Protein AF-A0A7H4PNY1-F1 (afdb_monomer_lite)

Sequence (77 aa):
MKIREVLMTIAVLYPIAGYSASFDCQKATQADEKAICANRSLNDMDVVMATKYQFLRGLFPMGTRGEMMDAQKNMAP

Organism: NCBI:txid1134687

Secondary structure (DSSP, 8-state):
-HHHHHHHHHHHTS-------SS-GGG--SHHHHHHHH-HHHHHHHHHHHHHHHHHHHHSPTTHHHHHHHHHHT---

Foldseek 3Di:
DVVVVVVVVVVVPDPPPDQQAPDDLVPDDDPVSVVLRVDNVSSVVRNVVVVVLVVVLVVDDPPVNVVSVVCVVPVDD

InterPro domains:
  IPR052755 Lysozyme Inhibitor LprI [PTHR37549] (3-73)

pLDDT: mean 84.71, std 15.01, range [53.78, 97.75]

Radius of gyration: 19.42 Å; chains: 1; bounding box: 24×59×33 Å

Structure (mmCIF, N/CA/C/O backbone):
data_AF-A0A7H4PNY1-F1
#
_entry.id   AF-A0A7H4PNY1-F1
#
loop_
_atom_site.group_PDB
_atom_site.id
_atom_site.type_symbol
_atom_site.label_atom_id
_atom_site.label_alt_id
_atom_site.label_comp_id
_atom_site.label_asym_id
_atom_site.label_entity_id
_atom_site.label_seq_id
_atom_site.pdbx_PDB_ins_code
_atom_site.Cartn_x
_atom_site.Cartn_y
_atom_site.Cartn_z
_atom_site.occupancy
_atom_site.B_iso_or_equiv
_atom_site.auth_seq_id
_atom_site.auth_comp_id
_atom_site.auth_asym_id
_atom_site.auth_atom_id
_atom_site.pdbx_PDB_model_num
ATOM 1 N N . MET A 1 1 ? -10.646 -40.442 19.955 1.00 53.78 1 MET A N 1
ATOM 2 C CA . MET A 1 1 ? -10.105 -40.348 18.577 1.00 53.78 1 MET A CA 1
ATOM 3 C C . MET A 1 1 ? -11.040 -39.624 17.612 1.00 53.78 1 MET A C 1
ATOM 5 O O . MET A 1 1 ? -10.595 -38.637 17.053 1.00 53.78 1 MET A O 1
ATOM 9 N N . LYS A 1 2 ? -12.328 -39.992 17.494 1.00 60.59 2 LYS A N 1
ATOM 10 C CA . LYS A 1 2 ? -13.307 -39.333 16.593 1.00 60.59 2 LYS A CA 1
ATOM 11 C C . LYS A 1 2 ? -13.401 -37.797 16.707 1.00 60.59 2 LYS A C 1
ATOM 13 O O . LYS A 1 2 ? -13.414 -37.122 15.693 1.00 60.59 2 LYS A O 1
ATOM 18 N N . ILE A 1 3 ? -13.389 -37.233 17.920 1.00 64.38 3 ILE A N 1
ATOM 19 C CA . ILE A 1 3 ? -13.487 -35.770 18.135 1.00 64.38 3 ILE A CA 1
ATOM 20 C C . ILE A 1 3 ? -12.251 -35.006 17.626 1.00 64.38 3 ILE A C 1
ATOM 22 O O . ILE A 1 3 ? -12.381 -33.893 17.128 1.00 64.38 3 ILE A O 1
ATOM 26 N N . ARG A 1 4 ? -11.054 -35.606 17.705 1.00 62.97 4 ARG A N 1
ATOM 27 C CA . ARG A 1 4 ? -9.805 -34.976 17.240 1.00 62.97 4 ARG A CA 1
ATOM 28 C C . ARG A 1 4 ? -9.740 -34.910 15.712 1.00 62.97 4 ARG A C 1
ATOM 30 O O . ARG A 1 4 ? -9.236 -33.933 15.174 1.00 62.97 4 ARG A O 1
ATOM 37 N N . GLU A 1 5 ? -10.293 -35.915 15.035 1.00 59.94 5 GLU A N 1
ATOM 38 C CA . GLU A 1 5 ? -10.399 -35.935 13.569 1.00 59.94 5 GLU A CA 1
ATOM 39 C C . GLU A 1 5 ? -11.494 -34.993 13.050 1.00 59.94 5 GLU A C 1
ATOM 41 O O . GLU A 1 5 ? -11.301 -34.313 12.043 1.00 59.94 5 GLU A O 1
ATOM 46 N N . VAL A 1 6 ? -12.604 -34.856 13.784 1.00 66.06 6 VAL A N 1
ATOM 47 C CA . VAL A 1 6 ? -13.643 -33.856 13.478 1.00 66.06 6 VAL A CA 1
ATOM 48 C C . VAL A 1 6 ? -13.107 -32.426 13.648 1.00 66.06 6 VAL A C 1
ATOM 50 O O . VAL A 1 6 ? -13.351 -31.571 12.805 1.00 66.06 6 VAL A O 1
ATOM 53 N N . LEU A 1 7 ? -12.308 -32.156 14.686 1.00 63.50 7 LEU A N 1
ATOM 54 C CA . LEU A 1 7 ? -11.695 -30.835 14.888 1.00 63.50 7 LEU A CA 1
ATOM 55 C C . LEU A 1 7 ? -10.705 -30.455 13.776 1.00 63.50 7 LEU A C 1
ATOM 57 O O . LEU A 1 7 ? -10.688 -29.302 13.349 1.00 63.50 7 LEU A O 1
ATOM 61 N N . MET A 1 8 ? -9.906 -31.405 13.277 1.00 61.50 8 MET A N 1
ATOM 62 C CA . MET A 1 8 ? -8.981 -31.134 12.167 1.00 61.50 8 MET A CA 1
ATOM 63 C C . MET A 1 8 ? -9.694 -30.916 10.830 1.00 61.50 8 MET A C 1
ATOM 65 O O . MET A 1 8 ? -9.256 -30.084 10.040 1.00 61.50 8 MET A O 1
ATOM 69 N N . THR A 1 9 ? -10.799 -31.619 10.576 1.00 61.16 9 THR A N 1
ATOM 70 C CA . THR A 1 9 ? -11.562 -31.456 9.326 1.00 61.16 9 THR A CA 1
ATOM 71 C C . THR A 1 9 ? -12.302 -30.116 9.255 1.00 61.16 9 THR A C 1
ATOM 73 O O . THR A 1 9 ? -12.394 -29.536 8.176 1.00 61.16 9 THR A O 1
ATOM 76 N N . ILE A 1 10 ? -12.744 -29.561 10.390 1.00 61.12 10 ILE A N 1
ATOM 77 C CA . ILE A 1 10 ? -13.397 -28.238 10.447 1.00 61.12 10 ILE A CA 1
ATOM 78 C C . ILE A 1 10 ? -12.416 -27.092 10.140 1.00 61.12 10 ILE A C 1
ATOM 80 O O . ILE A 1 10 ? -12.789 -26.129 9.475 1.00 61.12 10 ILE A O 1
ATOM 84 N N . ALA A 1 11 ? -11.155 -27.195 10.571 1.00 61.56 11 ALA A N 1
ATOM 85 C CA . ALA A 1 11 ? -10.160 -26.132 10.3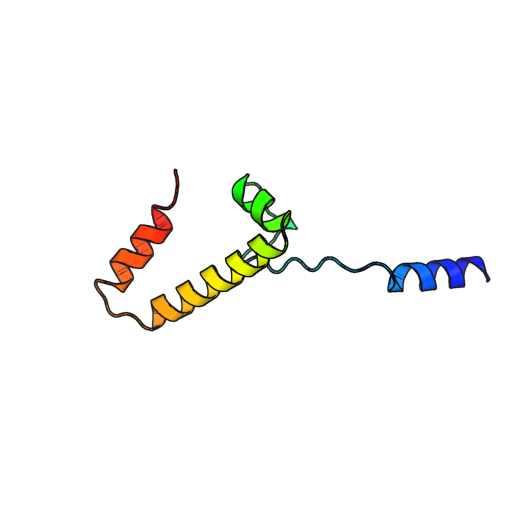89 1.00 61.56 11 ALA A CA 1
ATOM 86 C C . ALA A 1 11 ? -9.764 -25.890 8.917 1.00 61.56 11 ALA A C 1
ATOM 88 O O . ALA A 1 11 ? -9.403 -24.774 8.559 1.00 61.56 11 ALA A O 1
ATOM 89 N N . VAL A 1 12 ? -9.858 -26.909 8.054 1.00 63.00 12 VAL A N 1
ATOM 90 C CA . VAL A 1 12 ? -9.520 -26.806 6.618 1.00 63.00 12 VAL A CA 1
ATOM 91 C C . VAL A 1 12 ? -10.626 -26.115 5.811 1.00 63.00 12 VAL A C 1
ATOM 93 O O . VAL A 1 12 ? -10.364 -25.539 4.759 1.00 63.00 12 VAL A O 1
ATOM 96 N N . LEU A 1 13 ? -11.866 -26.147 6.303 1.00 61.16 13 LEU A N 1
ATOM 97 C CA . LEU A 1 13 ? -13.034 -25.602 5.608 1.00 61.16 13 LEU A CA 1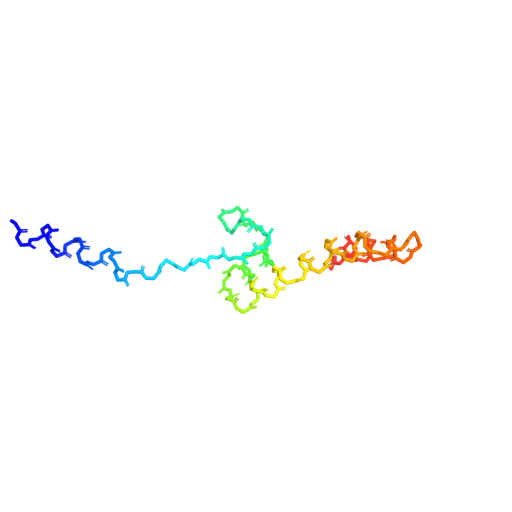
ATOM 98 C C . LEU A 1 13 ? -13.292 -24.124 5.906 1.00 61.16 13 LEU A C 1
ATOM 100 O O . LEU A 1 13 ? -14.188 -23.549 5.291 1.00 61.16 13 LEU A O 1
ATOM 104 N N . TYR A 1 14 ? -12.550 -23.503 6.828 1.00 59.16 14 TYR A N 1
ATOM 105 C CA . TYR A 1 14 ? -12.737 -22.088 7.125 1.00 59.16 14 TYR A CA 1
ATOM 106 C C . TYR A 1 14 ? -11.984 -21.250 6.084 1.00 59.16 14 TYR A C 1
ATOM 108 O O . TYR A 1 14 ? -10.749 -21.244 6.094 1.00 59.16 14 TYR A O 1
ATOM 116 N N . PRO A 1 15 ? -12.680 -20.551 5.165 1.00 58.81 15 PRO A N 1
ATOM 117 C CA . PRO A 1 15 ? -12.008 -19.666 4.236 1.00 58.81 15 PRO A CA 1
ATOM 118 C C . PRO A 1 15 ? -11.363 -18.563 5.066 1.00 58.81 15 PRO A C 1
ATOM 120 O O . PRO A 1 15 ? -12.040 -17.764 5.715 1.00 58.81 15 PRO A O 1
ATOM 123 N N . ILE A 1 16 ? -10.036 -18.539 5.069 1.00 63.56 16 ILE A N 1
ATOM 124 C CA . ILE A 1 16 ? -9.293 -17.423 5.626 1.00 63.56 16 ILE A CA 1
ATOM 125 C C . ILE A 1 16 ? -9.602 -16.260 4.685 1.00 63.56 16 ILE A C 1
ATOM 127 O O . ILE A 1 16 ? -9.146 -16.249 3.541 1.00 63.56 16 ILE A O 1
ATOM 131 N N . ALA A 1 17 ? -10.460 -15.335 5.113 1.00 60.94 17 ALA A N 1
ATOM 132 C CA . ALA A 1 17 ? -10.699 -14.103 4.379 1.00 60.94 17 ALA A CA 1
ATOM 133 C C . ALA A 1 17 ? -9.374 -13.328 4.361 1.00 60.94 17 ALA A C 1
ATOM 135 O O . ALA A 1 17 ? -9.019 -12.652 5.323 1.00 60.94 17 ALA A O 1
ATOM 136 N N . GLY A 1 18 ? -8.588 -13.528 3.304 1.00 60.84 18 GLY A N 1
ATOM 137 C CA . GLY A 1 18 ? -7.355 -12.794 3.079 1.00 60.84 18 GLY A CA 1
ATOM 138 C C . GLY A 1 18 ? -7.710 -11.364 2.706 1.00 60.84 18 GLY A C 1
ATOM 139 O O . GLY A 1 18 ? -8.309 -11.139 1.656 1.00 60.84 18 GLY A O 1
ATOM 140 N N . TYR A 1 19 ? -7.361 -10.417 3.570 1.00 67.44 19 TYR A N 1
ATOM 141 C CA . TYR A 1 19 ? -7.416 -8.999 3.246 1.00 67.44 19 TYR A CA 1
ATOM 142 C C . TYR A 1 19 ? -6.135 -8.635 2.502 1.00 67.44 19 TYR A C 1
ATOM 144 O O . TYR A 1 19 ? -5.033 -8.880 2.992 1.00 67.44 19 TYR A O 1
ATOM 152 N N . SER A 1 20 ? -6.288 -8.089 1.303 1.00 74.50 20 SER A N 1
ATOM 153 C CA . SER A 1 20 ? -5.196 -7.552 0.496 1.00 74.50 20 SER A CA 1
ATOM 154 C C . SER A 1 20 ? -5.438 -6.058 0.370 1.00 74.50 20 SER A C 1
ATOM 156 O O . SER A 1 20 ? -5.736 -5.601 -0.726 1.00 74.50 20 SER A O 1
ATOM 158 N N . ALA A 1 21 ? -5.457 -5.332 1.486 1.00 87.31 21 ALA A N 1
ATOM 159 C CA . ALA A 1 21 ? -5.494 -3.875 1.470 1.00 87.31 21 ALA A CA 1
ATOM 160 C C . ALA A 1 21 ? -4.061 -3.367 1.272 1.00 87.31 21 ALA A C 1
ATOM 162 O O . ALA A 1 21 ? -3.092 -4.101 1.484 1.00 87.31 21 ALA A O 1
ATOM 163 N N . SER A 1 22 ? -3.898 -2.111 0.866 1.00 92.00 22 SER A N 1
ATOM 164 C CA . SER A 1 22 ? -2.570 -1.499 0.738 1.00 92.00 22 SER A CA 1
ATOM 165 C C . SER A 1 22 ? -1.890 -1.255 2.098 1.00 92.00 22 SER A C 1
ATOM 167 O O . SER A 1 22 ? -0.721 -0.868 2.149 1.00 92.00 22 SER A O 1
ATOM 169 N N . PHE A 1 23 ? -2.600 -1.535 3.197 1.00 92.94 23 PHE A N 1
ATOM 170 C CA . PHE A 1 23 ? -2.176 -1.436 4.591 1.00 92.94 23 PHE A CA 1
ATOM 171 C C . PHE A 1 23 ? -2.633 -2.660 5.416 1.00 92.94 23 PHE A C 1
ATOM 173 O O . PHE A 1 23 ? -3.375 -3.523 4.951 1.00 92.94 23 PHE A O 1
ATOM 180 N N . ASP A 1 24 ? -2.180 -2.747 6.669 1.00 91.62 24 ASP A N 1
ATOM 181 C CA . ASP A 1 24 ? -2.531 -3.837 7.585 1.00 91.62 24 ASP A CA 1
ATOM 182 C C . ASP A 1 24 ? -3.919 -3.616 8.207 1.00 91.62 24 ASP A C 1
ATOM 184 O O . ASP A 1 24 ? -4.085 -2.788 9.105 1.00 91.62 24 ASP A O 1
ATOM 188 N N . CYS A 1 25 ? -4.910 -4.394 7.765 1.00 91.75 25 CYS A N 1
ATOM 189 C CA . CYS A 1 25 ? -6.278 -4.322 8.281 1.00 91.75 25 CYS A CA 1
ATOM 190 C C . CYS A 1 25 ? -6.400 -4.582 9.790 1.00 91.75 25 CYS A C 1
ATOM 192 O O . CYS A 1 25 ? -7.365 -4.129 10.401 1.00 91.75 25 CYS A O 1
ATOM 194 N N . GLN A 1 26 ? -5.438 -5.262 10.426 1.00 90.50 26 GLN A N 1
ATOM 195 C CA . GLN A 1 26 ? -5.450 -5.446 11.884 1.00 90.50 26 GLN A CA 1
ATOM 196 C C . GLN A 1 26 ? -5.074 -4.164 12.636 1.00 90.50 26 GLN A C 1
ATOM 198 O O . GLN A 1 26 ? -5.361 -4.037 13.825 1.00 90.50 26 GLN A O 1
ATOM 203 N N . LYS A 1 27 ? -4.438 -3.212 11.947 1.00 92.00 27 LYS A N 1
ATOM 204 C CA . LYS A 1 27 ? -4.006 -1.919 12.490 1.00 92.00 27 LYS A CA 1
ATOM 205 C C . LYS A 1 27 ? -4.903 -0.761 12.047 1.00 92.00 27 LYS A C 1
ATOM 207 O O . LYS A 1 27 ? -4.621 0.376 12.411 1.00 92.00 27 LYS A O 1
ATOM 212 N N . ALA A 1 28 ? -5.971 -1.043 11.298 1.00 92.31 28 ALA A N 1
ATOM 213 C CA . ALA A 1 28 ? -6.917 -0.046 10.815 1.00 92.31 28 ALA A CA 1
ATOM 214 C C . ALA A 1 28 ? -7.637 0.652 11.980 1.00 92.31 28 ALA A C 1
ATOM 216 O O . ALA A 1 28 ? -8.353 0.024 12.768 1.00 92.31 28 ALA A O 1
ATOM 217 N N . THR A 1 29 ? -7.485 1.969 12.077 1.00 93.25 29 THR A N 1
ATOM 218 C CA . THR A 1 29 ? -8.118 2.789 13.124 1.00 93.25 29 THR A CA 1
ATOM 219 C C . THR A 1 29 ? -9.115 3.779 12.546 1.00 93.25 29 THR A C 1
ATOM 221 O O . THR A 1 29 ? -10.150 4.030 13.179 1.00 93.25 29 THR A O 1
ATOM 224 N N . GLN A 1 30 ? -8.853 4.268 11.335 1.00 93.44 30 GLN A N 1
ATOM 225 C CA . GLN A 1 30 ? -9.662 5.271 10.659 1.00 93.44 30 GLN A CA 1
ATOM 226 C C . GLN A 1 30 ? -10.926 4.648 10.040 1.00 93.44 30 GLN A C 1
ATOM 228 O O . GLN A 1 30 ? -11.021 3.435 9.830 1.00 93.44 30 GLN A O 1
ATOM 233 N N . ALA A 1 31 ? -11.959 5.466 9.827 1.00 93.69 31 ALA A N 1
ATOM 234 C CA . ALA A 1 31 ? -13.260 4.981 9.360 1.00 93.69 31 ALA A CA 1
ATOM 235 C C . ALA A 1 31 ? -13.211 4.470 7.910 1.00 93.69 31 ALA A C 1
ATOM 237 O O . ALA A 1 31 ? -13.826 3.454 7.590 1.00 93.69 31 ALA A O 1
ATOM 238 N N . ASP A 1 32 ? -12.450 5.152 7.061 1.00 91.75 32 ASP A N 1
ATOM 239 C CA . ASP A 1 32 ? -12.139 4.768 5.686 1.00 91.75 32 ASP A CA 1
ATOM 240 C C . ASP A 1 32 ? -11.317 3.473 5.628 1.00 91.75 32 ASP A C 1
ATOM 242 O O . ASP A 1 32 ? -11.688 2.555 4.901 1.00 91.75 32 ASP A O 1
ATOM 246 N N . GLU A 1 33 ? -10.288 3.330 6.467 1.00 93.38 33 GLU A N 1
ATOM 247 C CA . GLU A 1 33 ? -9.494 2.097 6.568 1.00 93.38 33 GLU A CA 1
ATOM 248 C C . GLU A 1 33 ? -10.378 0.890 6.919 1.00 93.38 33 GLU A C 1
ATOM 250 O O . GLU A 1 33 ? -10.299 -0.171 6.296 1.00 93.38 33 GLU A O 1
ATOM 255 N N . LYS A 1 34 ? -11.286 1.058 7.889 1.00 93.94 34 LYS A N 1
ATOM 256 C CA . LYS A 1 34 ? -12.246 0.012 8.270 1.00 93.94 34 LYS A CA 1
ATOM 257 C C . LYS A 1 34 ? -13.229 -0.300 7.144 1.00 93.94 34 LYS A C 1
ATOM 259 O O . LYS A 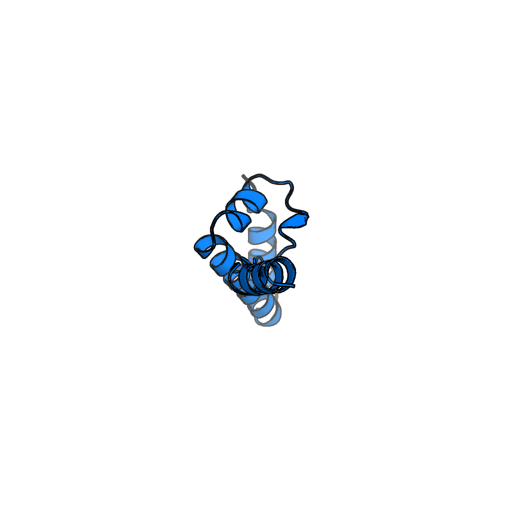1 34 ? -13.563 -1.468 6.953 1.00 93.94 34 LYS A O 1
ATOM 264 N N . ALA A 1 35 ? -13.682 0.709 6.400 1.00 94.38 35 ALA A N 1
ATOM 265 C CA . ALA A 1 35 ? -14.572 0.516 5.259 1.00 94.38 35 ALA A CA 1
ATOM 266 C C . ALA A 1 35 ? -13.889 -0.271 4.128 1.00 94.38 35 ALA A C 1
ATOM 268 O O . ALA A 1 35 ? -14.498 -1.189 3.574 1.00 94.38 35 ALA A O 1
ATOM 269 N N . ILE A 1 36 ? -12.621 0.036 3.836 1.00 94.12 36 ILE A N 1
ATOM 270 C CA . ILE A 1 36 ? -11.793 -0.697 2.869 1.00 94.12 36 ILE A CA 1
ATOM 271 C C . ILE A 1 36 ? -11.655 -2.159 3.302 1.00 94.12 36 ILE A C 1
ATOM 273 O O . ILE A 1 36 ? -11.957 -3.058 2.521 1.00 94.12 36 ILE A O 1
ATOM 277 N N . CYS A 1 37 ? -11.293 -2.412 4.562 1.00 93.88 37 CYS A N 1
ATOM 278 C CA . CYS A 1 37 ? -11.139 -3.775 5.074 1.00 93.88 37 CYS A CA 1
ATOM 279 C C . CYS A 1 37 ? -12.460 -4.559 5.123 1.00 93.88 37 CYS A C 1
ATOM 281 O O . CYS A 1 37 ? -12.463 -5.766 4.914 1.00 93.88 37 CYS A O 1
ATOM 283 N N . ALA A 1 38 ? -13.598 -3.907 5.369 1.00 93.31 38 ALA A N 1
ATOM 284 C CA . ALA A 1 38 ? -14.895 -4.582 5.450 1.00 93.31 38 ALA A CA 1
ATOM 285 C C . ALA A 1 38 ? -15.459 -5.015 4.082 1.00 93.31 38 ALA A C 1
ATOM 287 O O . ALA A 1 38 ? -16.355 -5.860 4.030 1.00 93.31 38 ALA A O 1
ATOM 288 N N . ASN A 1 39 ? -14.966 -4.453 2.973 1.00 93.00 39 ASN A N 1
ATOM 289 C CA . ASN A 1 39 ? -15.478 -4.729 1.634 1.00 93.00 39 ASN A CA 1
ATOM 290 C C . ASN A 1 39 ? -14.369 -5.231 0.704 1.00 93.00 39 ASN A C 1
ATOM 292 O O . ASN A 1 39 ? -13.503 -4.473 0.283 1.00 93.00 39 ASN A O 1
ATOM 296 N N . ARG A 1 40 ? -14.454 -6.501 0.292 1.00 90.69 40 ARG A N 1
ATOM 297 C CA . ARG A 1 40 ? -13.443 -7.133 -0.569 1.00 90.69 40 ARG A CA 1
ATOM 298 C C . ARG A 1 40 ? -13.221 -6.417 -1.905 1.00 90.69 40 ARG A C 1
ATOM 300 O O . ARG A 1 40 ? -12.085 -6.293 -2.341 1.00 90.69 40 ARG A O 1
ATOM 307 N N . SER A 1 41 ? -14.278 -5.926 -2.550 1.00 93.88 41 SER A N 1
ATOM 308 C CA . SER A 1 41 ? -14.116 -5.194 -3.811 1.00 93.88 41 SER A CA 1
ATOM 309 C C . SER A 1 41 ? -13.384 -3.871 -3.595 1.00 93.88 41 SER A C 1
ATOM 311 O O . SER A 1 41 ? -12.580 -3.482 -4.436 1.00 93.88 41 SER A O 1
ATOM 313 N N . LEU A 1 42 ? -13.661 -3.180 -2.487 1.00 94.56 42 LEU A N 1
ATOM 314 C CA . LEU A 1 42 ? -12.998 -1.921 -2.151 1.00 94.56 42 LEU A CA 1
ATOM 315 C C . LEU A 1 42 ? -11.538 -2.152 -1.737 1.00 94.56 42 LEU A C 1
ATOM 317 O O . LEU A 1 42 ? -10.659 -1.425 -2.184 1.00 94.56 42 LEU A O 1
ATOM 321 N N . ASN A 1 43 ? -11.279 -3.208 -0.967 1.00 94.19 43 ASN A N 1
ATOM 322 C CA . ASN A 1 43 ? -9.949 -3.715 -0.638 1.00 94.19 43 ASN A CA 1
ATOM 323 C C . ASN A 1 43 ? -9.088 -3.941 -1.894 1.00 94.19 43 ASN A C 1
ATOM 325 O O . ASN A 1 43 ? -7.957 -3.468 -1.975 1.00 94.19 43 ASN A O 1
ATOM 329 N N . ASP A 1 44 ? -9.631 -4.639 -2.894 1.00 94.62 44 ASP A N 1
ATOM 330 C CA . ASP A 1 44 ? -8.889 -4.940 -4.121 1.00 94.62 44 ASP A CA 1
ATOM 331 C C . ASP A 1 44 ? -8.615 -3.659 -4.931 1.00 94.62 44 ASP A C 1
ATOM 333 O O . ASP A 1 44 ? -7.527 -3.478 -5.486 1.00 94.62 44 ASP A O 1
ATOM 337 N N . MET A 1 45 ? -9.577 -2.730 -4.961 1.00 95.38 45 MET A N 1
ATOM 338 C CA . MET A 1 45 ? -9.404 -1.420 -5.596 1.00 95.38 45 MET A CA 1
ATOM 339 C C . MET A 1 45 ? -8.345 -0.563 -4.896 1.00 95.38 45 MET A C 1
ATOM 341 O O . MET A 1 45 ? -7.582 0.115 -5.586 1.00 95.38 45 MET A O 1
ATOM 345 N N . ASP A 1 46 ? -8.261 -0.619 -3.567 1.00 95.50 46 ASP A N 1
ATOM 346 C CA . ASP A 1 46 ? -7.241 0.077 -2.782 1.00 95.50 46 ASP A CA 1
ATOM 347 C C . ASP A 1 46 ? -5.825 -0.394 -3.153 1.00 95.50 46 ASP A C 1
ATOM 349 O O . ASP A 1 46 ? -4.961 0.422 -3.485 1.00 95.50 46 ASP A O 1
ATOM 353 N N . VAL A 1 47 ? -5.596 -1.709 -3.252 1.00 95.62 47 VAL A N 1
ATOM 354 C CA . VAL A 1 47 ? -4.298 -2.239 -3.713 1.00 95.62 47 VAL A CA 1
ATOM 355 C C . VAL A 1 47 ? -3.982 -1.848 -5.148 1.00 95.62 47 VAL A C 1
ATOM 357 O O . VAL A 1 47 ? -2.837 -1.495 -5.450 1.00 95.62 47 VAL A O 1
ATOM 360 N N . VAL A 1 48 ? -4.970 -1.870 -6.045 1.00 96.19 48 VAL A N 1
ATOM 361 C CA . VAL A 1 48 ? -4.769 -1.433 -7.433 1.00 96.19 48 VAL A CA 1
ATOM 362 C C . VAL A 1 48 ? -4.391 0.047 -7.485 1.00 96.19 48 VAL A C 1
ATOM 364 O O . VAL A 1 48 ? -3.474 0.412 -8.225 1.00 96.19 48 VAL A O 1
ATOM 367 N N . MET A 1 49 ? -5.066 0.895 -6.707 1.00 95.50 49 MET A N 1
ATOM 368 C CA . MET A 1 49 ? -4.771 2.324 -6.624 1.00 95.50 49 MET A CA 1
ATOM 369 C C . MET A 1 49 ? -3.354 2.551 -6.093 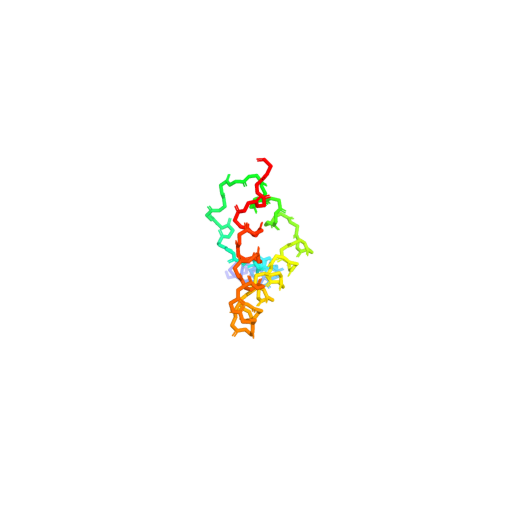1.00 95.50 49 MET A C 1
ATOM 371 O O . MET A 1 49 ? -2.550 3.189 -6.776 1.00 95.50 49 MET A O 1
ATOM 375 N N . ALA A 1 50 ? -3.007 1.946 -4.954 1.00 96.06 50 ALA A N 1
ATOM 376 C CA . ALA A 1 50 ? -1.684 2.073 -4.351 1.00 96.06 50 ALA A CA 1
ATOM 377 C C . ALA A 1 50 ? -0.573 1.604 -5.305 1.00 96.06 50 ALA A C 1
ATOM 379 O O . ALA A 1 50 ? 0.437 2.289 -5.482 1.00 96.06 50 ALA A O 1
ATOM 380 N N . THR A 1 51 ? -0.779 0.477 -5.992 1.00 96.12 51 THR A N 1
ATOM 381 C CA . THR A 1 51 ? 0.182 -0.064 -6.965 1.00 96.12 51 THR A CA 1
ATOM 382 C C . THR A 1 51 ? 0.370 0.876 -8.154 1.00 96.12 51 THR A C 1
ATOM 384 O O . THR A 1 51 ? 1.503 1.184 -8.534 1.00 96.12 51 THR A O 1
ATOM 387 N N . LYS A 1 52 ? -0.730 1.379 -8.731 1.00 96.25 52 LYS A N 1
ATOM 388 C CA . LYS A 1 52 ? -0.677 2.344 -9.837 1.00 96.25 52 LYS A CA 1
ATOM 389 C C . LYS A 1 52 ? 0.021 3.625 -9.413 1.00 96.25 52 LYS A C 1
ATOM 391 O O . LYS A 1 52 ? 0.876 4.102 -10.148 1.00 96.25 52 LYS A O 1
ATOM 396 N N . TYR A 1 53 ? -0.285 4.152 -8.233 1.00 96.69 53 TYR A N 1
ATOM 397 C CA . TYR A 1 53 ? 0.365 5.349 -7.715 1.00 96.69 53 TYR A CA 1
ATOM 398 C C . TYR A 1 53 ? 1.884 5.163 -7.599 1.00 96.69 53 TYR A C 1
ATOM 400 O O . TYR A 1 53 ? 2.641 6.003 -8.083 1.00 96.69 53 TYR A O 1
ATOM 408 N N . GLN A 1 54 ? 2.349 4.036 -7.044 1.00 96.25 54 GLN A N 1
ATOM 409 C CA . GLN A 1 54 ? 3.785 3.738 -6.967 1.00 96.25 54 GLN A CA 1
ATOM 410 C C . GLN A 1 54 ? 4.441 3.674 -8.349 1.00 96.25 54 GLN A C 1
ATOM 412 O O . GLN A 1 54 ? 5.502 4.266 -8.554 1.00 96.25 54 GLN A O 1
ATOM 417 N N . PHE A 1 55 ? 3.793 3.002 -9.302 1.00 97.19 55 PHE A N 1
ATOM 418 C CA . PHE A 1 55 ? 4.279 2.906 -10.675 1.00 97.19 55 PHE A CA 1
ATOM 419 C C . PHE A 1 55 ? 4.352 4.281 -11.356 1.00 97.19 55 PHE A C 1
ATOM 421 O O . PHE A 1 55 ? 5.401 4.677 -11.865 1.00 97.19 55 PHE A O 1
ATOM 428 N N . LEU A 1 56 ? 3.262 5.049 -11.308 1.00 96.56 56 LEU A N 1
ATOM 429 C CA . LEU A 1 56 ? 3.163 6.366 -11.937 1.00 96.56 56 LEU A CA 1
ATOM 430 C C . LEU A 1 56 ? 4.121 7.382 -11.306 1.00 96.56 56 LEU A C 1
ATOM 432 O O . LEU A 1 56 ? 4.708 8.192 -12.020 1.00 96.56 56 LEU A O 1
ATOM 436 N N . ARG A 1 57 ? 4.359 7.303 -9.993 1.00 95.50 57 ARG A N 1
ATOM 437 C CA . ARG A 1 57 ? 5.360 8.128 -9.300 1.00 95.50 57 ARG A CA 1
ATOM 438 C C . ARG A 1 57 ? 6.786 7.864 -9.802 1.00 95.50 57 ARG A C 1
ATOM 440 O O . ARG A 1 57 ? 7.610 8.777 -9.803 1.00 95.50 57 ARG A O 1
ATOM 447 N N . GLY A 1 58 ? 7.096 6.636 -10.214 1.00 94.69 58 GLY A N 1
ATOM 448 C CA . GLY A 1 58 ? 8.379 6.301 -10.841 1.00 94.69 58 GLY A CA 1
ATOM 449 C C . GLY A 1 58 ? 8.463 6.714 -12.312 1.00 94.69 58 GLY A C 1
ATOM 450 O O . GLY A 1 58 ? 9.547 7.036 -12.790 1.00 94.69 58 GLY A O 1
ATOM 451 N N . LEU A 1 59 ? 7.326 6.722 -13.012 1.00 97.75 59 LEU A N 1
ATOM 452 C CA . LEU A 1 59 ? 7.254 6.959 -14.452 1.00 97.75 59 LEU A CA 1
ATOM 453 C C . LEU A 1 59 ? 7.186 8.4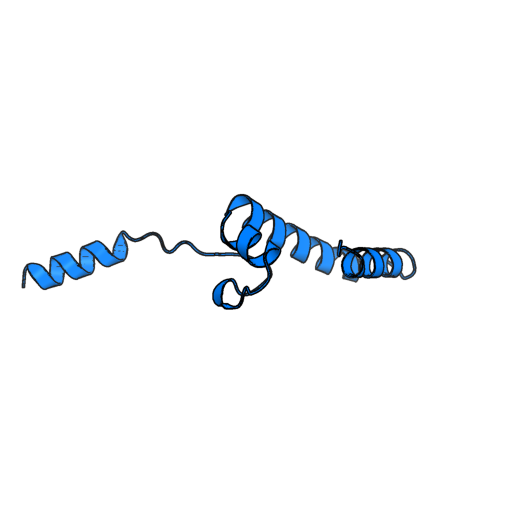46 -14.829 1.00 97.75 59 LEU A C 1
ATOM 455 O O . LEU A 1 59 ? 7.779 8.851 -15.828 1.00 97.75 59 LEU A O 1
ATOM 459 N N . PHE A 1 60 ? 6.452 9.263 -14.070 1.00 96.44 60 PHE A N 1
ATOM 460 C CA . PHE A 1 60 ? 6.213 10.655 -14.447 1.00 96.44 60 PHE A CA 1
ATOM 461 C C . PHE A 1 60 ? 7.373 11.600 -14.097 1.00 96.44 60 PHE A C 1
ATOM 463 O O . PHE A 1 60 ? 8.009 11.452 -13.045 1.00 96.44 60 PHE A O 1
ATOM 470 N N . PRO A 1 61 ? 7.623 12.620 -14.944 1.00 96.44 61 PRO A N 1
ATOM 471 C CA . PRO A 1 61 ? 8.633 13.636 -14.683 1.00 96.44 61 PRO A CA 1
ATOM 472 C C . PRO A 1 61 ? 8.208 14.589 -13.556 1.00 96.44 61 PRO A C 1
ATOM 474 O O . PRO A 1 61 ? 7.068 14.586 -13.083 1.00 96.44 61 PRO A O 1
ATOM 477 N N . MET A 1 62 ? 9.146 15.442 -13.133 1.00 93.88 62 MET A N 1
ATOM 478 C CA . MET A 1 62 ? 8.852 16.578 -12.249 1.00 93.88 62 MET A CA 1
ATOM 479 C C . MET A 1 62 ? 7.740 17.466 -12.841 1.00 93.88 62 MET A C 1
ATOM 481 O O . MET A 1 62 ? 7.533 17.478 -14.051 1.00 93.88 62 MET A O 1
ATOM 485 N N . GLY A 1 63 ? 7.014 18.199 -11.993 1.00 94.94 63 GLY A N 1
ATOM 486 C CA . GLY A 1 63 ? 5.764 18.861 -12.387 1.00 94.94 63 GLY A CA 1
ATOM 487 C C . GLY A 1 63 ? 4.584 17.918 -12.172 1.00 94.94 63 GLY A C 1
ATOM 488 O O . GLY A 1 63 ? 4.089 17.843 -11.052 1.00 94.94 63 GLY A O 1
ATOM 489 N N . THR A 1 64 ? 4.219 17.113 -13.177 1.00 95.62 64 THR A N 1
ATOM 490 C CA . THR A 1 64 ? 3.082 16.166 -13.109 1.00 95.62 64 THR A CA 1
ATOM 491 C C . THR A 1 64 ? 3.189 15.188 -11.942 1.00 95.62 64 THR A C 1
ATOM 493 O O . THR A 1 64 ? 2.203 14.901 -11.264 1.00 95.62 64 THR A O 1
ATOM 496 N N . ARG A 1 65 ? 4.397 14.687 -11.653 1.00 96.56 65 ARG A N 1
ATOM 497 C CA . ARG A 1 65 ? 4.614 13.862 -10.462 1.00 96.56 65 ARG A CA 1
ATOM 498 C C . ARG A 1 65 ? 4.344 14.636 -9.172 1.00 96.56 65 ARG A C 1
ATOM 500 O O . ARG A 1 65 ? 3.779 14.066 -8.249 1.00 96.56 65 ARG A O 1
ATOM 507 N N . GLY A 1 66 ? 4.771 15.897 -9.099 1.00 96.00 66 GLY A N 1
ATOM 508 C CA . GLY A 1 66 ? 4.536 16.774 -7.948 1.00 96.00 66 GLY A CA 1
ATOM 509 C C . GLY A 1 66 ? 3.046 16.993 -7.715 1.00 96.00 66 GLY A C 1
ATOM 510 O O . GLY A 1 66 ? 2.547 16.655 -6.649 1.00 96.00 66 GLY A O 1
ATOM 511 N N . GLU A 1 67 ? 2.336 17.418 -8.759 1.00 96.06 67 GLU A N 1
ATOM 512 C CA . GLU A 1 67 ? 0.884 17.631 -8.741 1.00 96.06 67 GLU A CA 1
ATOM 513 C C . GLU A 1 67 ? 0.125 16.384 -8.277 1.00 96.06 67 GLU A C 1
ATOM 515 O O . GLU A 1 67 ? -0.747 16.472 -7.417 1.00 96.06 67 GLU A O 1
ATOM 520 N N . MET A 1 68 ? 0.489 15.203 -8.785 1.00 95.62 68 MET A N 1
ATOM 521 C CA . MET A 1 68 ? -0.147 13.951 -8.373 1.00 95.62 68 MET A CA 1
ATOM 522 C C . MET A 1 68 ? 0.138 13.592 -6.909 1.00 95.62 68 MET A C 1
ATOM 524 O O . 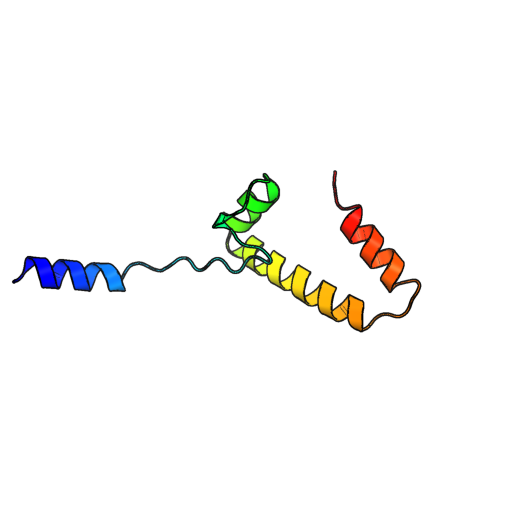MET A 1 68 ? -0.758 13.130 -6.203 1.00 95.62 68 MET A O 1
ATOM 528 N N . MET A 1 69 ? 1.376 13.786 -6.440 1.00 95.38 69 MET A N 1
ATOM 529 C CA . MET A 1 69 ? 1.726 13.533 -5.039 1.00 95.38 69 MET A CA 1
ATOM 530 C C . MET A 1 69 ? 0.983 14.482 -4.097 1.00 95.38 69 MET A C 1
ATOM 532 O O . MET A 1 69 ? 0.547 14.058 -3.027 1.00 95.38 69 MET A O 1
ATOM 536 N N . ASP A 1 70 ? 0.835 15.746 -4.485 1.00 95.56 70 ASP A N 1
ATOM 537 C CA . ASP A 1 70 ? 0.128 16.745 -3.689 1.00 95.56 70 ASP A CA 1
ATOM 538 C C . ASP A 1 70 ? -1.384 16.495 -3.700 1.00 95.56 70 ASP A C 1
ATOM 540 O O . ASP A 1 70 ? -2.017 16.566 -2.649 1.00 95.56 70 ASP A O 1
ATOM 544 N N . ALA A 1 71 ? -1.954 16.081 -4.836 1.00 94.19 71 ALA A N 1
ATOM 545 C CA . ALA A 1 71 ? -3.351 15.657 -4.922 1.00 94.19 71 ALA A CA 1
ATOM 546 C C . ALA A 1 71 ? -3.661 14.473 -3.989 1.00 94.19 71 ALA A C 1
ATOM 548 O O . ALA A 1 71 ? -4.657 14.513 -3.273 1.00 94.19 71 ALA A O 1
ATOM 549 N N . GLN A 1 72 ? -2.792 13.453 -3.935 1.00 92.00 72 GLN A N 1
ATOM 550 C CA . GLN A 1 72 ? -2.976 12.307 -3.033 1.00 92.00 72 GLN A CA 1
ATOM 551 C C . GLN A 1 72 ? -2.875 12.711 -1.551 1.00 92.00 72 GLN A C 1
ATOM 553 O O . GLN A 1 72 ? -3.626 12.203 -0.724 1.00 92.00 72 GLN A O 1
ATOM 558 N N . LYS A 1 73 ? -1.956 13.620 -1.194 1.00 92.75 73 LYS A N 1
ATOM 559 C CA . LYS A 1 73 ? -1.817 14.118 0.190 1.00 92.75 73 LYS A CA 1
ATOM 560 C C . LYS A 1 73 ? -3.013 14.956 0.631 1.00 92.75 73 LYS A C 1
ATOM 562 O O . LYS A 1 73 ? -3.409 14.886 1.788 1.00 92.75 73 LYS A O 1
ATOM 567 N N . ASN A 1 74 ? -3.571 15.731 -0.293 1.00 91.50 74 ASN A N 1
ATOM 568 C CA . ASN A 1 74 ? -4.691 16.630 -0.039 1.00 91.50 74 ASN A CA 1
ATOM 569 C C . ASN A 1 74 ? -6.050 15.952 -0.279 1.00 91.50 74 ASN A C 1
ATOM 571 O O . ASN A 1 74 ? -7.063 16.636 -0.351 1.00 91.50 74 ASN A O 1
ATOM 575 N N . MET A 1 75 ? -6.081 14.620 -0.407 1.00 76.38 75 MET A N 1
ATOM 576 C CA . MET A 1 75 ? -7.300 13.842 -0.651 1.00 76.38 75 MET A CA 1
ATOM 577 C C . MET A 1 75 ? -8.219 13.745 0.583 1.00 76.38 75 MET A C 1
ATOM 579 O O . MET A 1 75 ? -9.291 13.150 0.502 1.00 76.38 75 MET A O 1
ATOM 583 N N . ALA A 1 76 ? -7.814 14.325 1.717 1.00 54.28 76 ALA A N 1
ATOM 584 C CA . ALA A 1 76 ? -8.648 14.434 2.906 1.00 54.28 76 ALA A CA 1
ATOM 585 C C . ALA A 1 76 ? -9.870 15.348 2.653 1.00 54.28 76 ALA A C 1
ATOM 587 O O . ALA A 1 76 ? -9.702 16.409 2.046 1.00 54.28 76 ALA A O 1
ATOM 588 N N . PRO A 1 77 ? -11.079 14.978 3.116 1.00 55.56 77 PRO A N 1
ATOM 589 C CA . PRO A 1 77 ? -12.138 15.950 3.374 1.00 55.56 77 PRO A CA 1
ATOM 590 C C . PRO A 1 77 ? -11.790 16.875 4.550 1.00 55.56 77 PRO A C 1
ATOM 592 O O . PRO A 1 77 ? -11.086 16.423 5.485 1.00 55.56 77 PRO A O 1
#